Protein AF-A0A656JJZ1-F1 (afdb_monomer)

Solvent-accessible surface area (backbone atoms only — not comparable to full-atom values): 5121 Å² total; per-residue (Å²): 56,47,70,34,39,55,46,12,55,51,30,43,78,70,67,41,50,75,59,12,56,52,28,34,56,52,17,74,72,40,74,71,70,102,65,92,78,89,72,83,74,48,64,68,28,36,52,34,46,42,50,50,53,30,60,78,70,75,42,69,70,91,52,44,63,65,47,51,52,54,48,51,52,53,54,72,73,45,92,74,74,53,74,62,38,63,72,35,109

Structure (mmCIF, N/CA/C/O backbone):
data_AF-A0A656JJZ1-F1
#
_entry.id   AF-A0A656JJZ1-F1
#
loop_
_atom_site.group_PDB
_atom_site.id
_atom_site.type_symbol
_atom_site.label_atom_id
_atom_site.label_alt_id
_atom_site.label_comp_id
_atom_site.label_asym_id
_atom_site.label_entity_id
_atom_site.label_seq_id
_atom_site.pdbx_PDB_ins_code
_atom_site.Cartn_x
_atom_site.Cartn_y
_atom_site.Cartn_z
_atom_site.occupancy
_atom_site.B_iso_or_equiv
_atom_site.auth_seq_id
_atom_site.auth_comp_id
_atom_site.auth_asym_id
_atom_site.auth_atom_id
_atom_site.pdbx_PDB_model_num
ATOM 1 N N . ALA A 1 1 ? -3.275 3.661 -4.735 1.00 88.94 1 ALA A N 1
ATOM 2 C CA . ALA A 1 1 ? -3.482 2.510 -3.837 1.00 88.94 1 ALA A CA 1
ATOM 3 C C . ALA A 1 1 ? -2.819 2.763 -2.483 1.00 88.94 1 ALA A C 1
ATOM 5 O O . ALA A 1 1 ? -3.521 3.011 -1.509 1.00 88.94 1 ALA A O 1
ATOM 6 N N . LEU A 1 2 ? -1.481 2.827 -2.450 1.00 96.75 2 LEU A N 1
ATOM 7 C CA . LEU A 1 2 ? -0.667 2.922 -1.232 1.00 96.75 2 LEU A CA 1
ATOM 8 C C . LEU A 1 2 ? -1.066 4.045 -0.245 1.00 96.75 2 LEU A C 1
ATOM 10 O O . LEU A 1 2 ? -1.206 3.731 0.937 1.00 96.75 2 LEU A O 1
ATOM 14 N N . PRO A 1 3 ? -1.345 5.300 -0.667 1.00 97.12 3 PRO A N 1
ATOM 15 C CA . PRO A 1 3 ? -1.692 6.363 0.284 1.00 97.12 3 PRO A CA 1
ATOM 16 C C . PRO A 1 3 ? -2.948 6.080 1.120 1.00 97.12 3 PRO A C 1
ATOM 18 O O . PRO A 1 3 ? -3.034 6.499 2.269 1.00 97.12 3 PRO A O 1
ATOM 21 N N . LEU A 1 4 ? -3.920 5.342 0.571 1.00 97.94 4 LEU A N 1
ATOM 22 C CA . LEU A 1 4 ? -5.133 4.968 1.303 1.00 97.94 4 LEU A CA 1
ATOM 23 C C . LEU A 1 4 ? -4.857 3.890 2.355 1.00 97.94 4 LEU A C 1
ATOM 25 O O . LEU A 1 4 ? -5.435 3.939 3.434 1.00 97.94 4 LEU A O 1
ATOM 29 N N . VAL A 1 5 ? -3.943 2.958 2.075 1.00 98.25 5 VAL A N 1
ATOM 30 C CA . VAL A 1 5 ? -3.514 1.945 3.052 1.00 98.25 5 VAL A CA 1
ATOM 31 C C . VAL A 1 5 ? -2.708 2.598 4.179 1.00 98.25 5 VAL A C 1
ATOM 33 O O . VAL A 1 5 ? -2.960 2.324 5.348 1.00 98.25 5 VAL A O 1
ATOM 36 N N . GLN A 1 6 ? -1.811 3.534 3.853 1.00 98.56 6 GLN A N 1
ATOM 37 C CA . GLN A 1 6 ? -1.097 4.341 4.853 1.00 98.56 6 GLN A CA 1
ATOM 38 C C . GLN A 1 6 ? -2.067 5.135 5.737 1.00 98.56 6 GLN A C 1
ATOM 40 O O . GLN A 1 6 ? -1.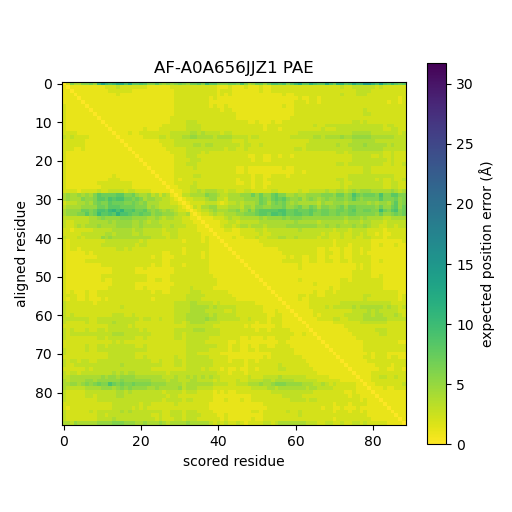928 5.149 6.961 1.00 98.56 6 GLN A O 1
ATOM 45 N N . LEU A 1 7 ? -3.081 5.760 5.128 1.00 98.69 7 LEU A N 1
ATOM 46 C CA . LEU A 1 7 ? -4.127 6.474 5.855 1.00 98.69 7 LEU A CA 1
ATOM 47 C C . LEU A 1 7 ? -4.943 5.536 6.752 1.00 98.69 7 LEU A C 1
ATOM 49 O O . LEU A 1 7 ? -5.249 5.909 7.880 1.00 98.69 7 LEU A O 1
ATOM 53 N N . ALA A 1 8 ? -5.271 4.330 6.286 1.00 98.50 8 ALA A N 1
ATOM 54 C CA . ALA A 1 8 ? -5.983 3.340 7.087 1.00 98.50 8 ALA A CA 1
ATOM 55 C C . ALA A 1 8 ? -5.208 2.977 8.359 1.00 98.50 8 ALA A C 1
ATOM 57 O O . ALA A 1 8 ? -5.755 3.071 9.457 1.00 98.50 8 ALA A O 1
ATOM 58 N N . VAL A 1 9 ? -3.915 2.665 8.217 1.00 98.62 9 VAL A N 1
ATOM 59 C CA . VAL A 1 9 ? -3.022 2.374 9.349 1.00 98.62 9 VAL A CA 1
ATOM 60 C C . VAL A 1 9 ? -2.955 3.560 10.316 1.00 98.62 9 VAL A C 1
ATOM 62 O O . VAL A 1 9 ? -3.032 3.377 11.531 1.00 98.62 9 VAL A O 1
ATOM 65 N N . ALA A 1 10 ? -2.844 4.786 9.797 1.00 98.75 10 ALA A N 1
ATOM 66 C CA . ALA A 1 10 ? -2.826 5.986 10.628 1.00 98.75 10 ALA A CA 1
ATOM 67 C C . ALA A 1 10 ? -4.141 6.169 11.405 1.00 98.75 10 ALA A C 1
ATOM 69 O O . ALA A 1 10 ? -4.109 6.398 12.612 1.00 98.75 10 ALA A O 1
ATOM 70 N N . LEU A 1 11 ? -5.293 6.035 10.742 1.00 98.69 11 LEU A N 1
ATOM 71 C CA . LEU A 1 11 ? -6.612 6.158 11.371 1.00 98.69 11 LEU A CA 1
ATOM 72 C C . LEU A 1 11 ? -6.829 5.100 12.457 1.00 98.69 11 LEU A C 1
ATOM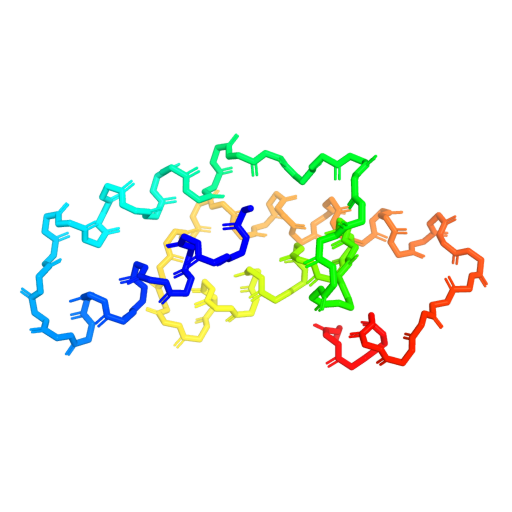 74 O O . LEU A 1 11 ? -7.311 5.437 13.538 1.00 98.69 11 LEU A O 1
ATOM 78 N N . GLU A 1 12 ? -6.420 3.854 12.209 1.00 97.88 12 GLU A N 1
ATOM 79 C CA . GLU A 1 12 ? -6.529 2.776 13.195 1.00 97.88 12 GLU A CA 1
ATOM 80 C C . GLU A 1 12 ? -5.667 3.058 14.430 1.00 97.88 12 GLU A C 1
ATOM 82 O O . GLU A 1 12 ? -6.168 2.987 15.553 1.00 97.88 12 GLU A O 1
ATOM 87 N N . LYS A 1 13 ? -4.413 3.495 14.239 1.00 97.94 13 LYS A N 1
ATOM 88 C CA . LYS A 1 13 ? -3.525 3.904 15.345 1.00 97.94 13 LYS A CA 1
ATOM 89 C C . LYS A 1 13 ? -4.068 5.100 16.138 1.00 97.94 13 LYS A C 1
ATOM 91 O O . LYS A 1 13 ? -3.760 5.230 17.319 1.00 97.94 13 LYS A O 1
ATOM 96 N N . MET A 1 14 ? -4.882 5.951 15.513 1.00 98.44 14 MET A N 1
ATOM 97 C CA . MET A 1 14 ? -5.539 7.094 16.159 1.00 98.44 14 MET A CA 1
ATOM 98 C C . MET A 1 14 ? -6.905 6.749 16.782 1.00 98.44 14 MET A C 1
ATOM 100 O O . MET A 1 14 ? -7.525 7.615 17.398 1.00 98.44 14 MET A O 1
ATOM 104 N N . GLY A 1 15 ? -7.376 5.505 16.643 1.00 98.06 15 GLY A N 1
ATOM 105 C CA . GLY A 1 15 ? -8.635 5.022 17.218 1.00 98.06 15 GLY A CA 1
ATOM 106 C C . GLY A 1 15 ? -9.880 5.212 16.342 1.00 98.06 15 GLY A C 1
ATOM 107 O O . GLY A 1 15 ? -10.982 4.890 16.785 1.00 98.06 15 GLY A O 1
ATOM 108 N N . ASP A 1 16 ? -9.746 5.686 15.099 1.00 98.50 16 ASP A N 1
ATOM 109 C CA . ASP A 1 16 ? -10.866 5.850 14.158 1.00 98.50 16 ASP A CA 1
ATOM 110 C C . 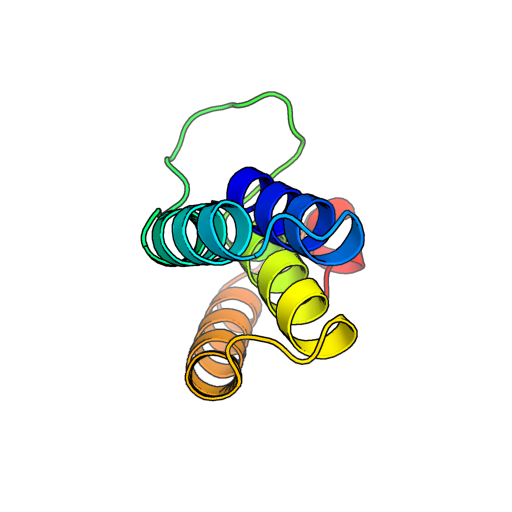ASP A 1 16 ? -11.043 4.595 13.286 1.00 98.50 16 ASP A C 1
ATOM 112 O O . ASP A 1 16 ? -10.783 4.587 12.078 1.00 98.50 16 ASP A O 1
ATOM 116 N N . LYS A 1 17 ? -11.472 3.498 13.923 1.00 97.62 17 LYS A N 1
ATOM 117 C CA . LYS A 1 17 ? -11.619 2.196 13.257 1.00 97.62 17 LYS A CA 1
ATOM 118 C C . LYS A 1 17 ? -12.587 2.202 12.060 1.00 97.62 17 LYS A C 1
ATOM 120 O O . LYS A 1 17 ? -12.209 1.676 11.016 1.00 97.62 17 LYS A O 1
ATOM 125 N N . PRO A 1 18 ? -13.785 2.820 12.127 1.00 98.44 18 PRO A N 1
ATOM 126 C CA . PRO A 1 18 ? -14.708 2.809 10.992 1.00 98.44 18 PRO A CA 1
ATOM 127 C C . PRO A 1 18 ? -14.122 3.452 9.730 1.00 98.44 18 PRO A C 1
ATOM 129 O O . PRO A 1 18 ? -14.324 2.948 8.624 1.00 98.44 18 PRO A O 1
ATOM 132 N N . ARG A 1 19 ? -13.376 4.557 9.872 1.00 98.56 19 ARG A N 1
ATOM 133 C CA . ARG A 1 19 ? -12.720 5.188 8.720 1.00 98.56 19 ARG A CA 1
ATOM 134 C C . ARG A 1 19 ? -11.478 4.428 8.274 1.00 98.56 19 ARG A C 1
ATOM 136 O O . ARG A 1 19 ? -11.211 4.404 7.073 1.00 98.56 19 ARG A O 1
ATOM 143 N N . ALA A 1 20 ? -10.754 3.803 9.201 1.00 98.56 20 ALA A N 1
ATOM 144 C CA . ALA A 1 20 ? -9.632 2.935 8.866 1.00 98.56 20 ALA A CA 1
ATOM 145 C C . ALA A 1 20 ? -10.074 1.772 7.967 1.00 98.56 20 ALA A C 1
ATOM 147 O O . ALA A 1 20 ? -9.510 1.589 6.890 1.00 98.56 20 ALA A O 1
ATOM 148 N N . ASP A 1 21 ? -11.141 1.061 8.345 1.00 98.19 21 ASP A N 1
ATOM 149 C CA . ASP A 1 21 ? -11.660 -0.079 7.580 1.00 98.19 21 ASP A CA 1
ATOM 150 C C . ASP A 1 21 ? -12.139 0.354 6.173 1.00 98.19 21 ASP A C 1
ATOM 152 O O . ASP A 1 21 ? -11.887 -0.332 5.174 1.00 98.19 21 ASP A O 1
ATOM 156 N N . LEU A 1 22 ? -12.767 1.536 6.063 1.00 98.25 22 LEU A N 1
ATOM 157 C CA . LEU A 1 22 ? -13.172 2.120 4.778 1.00 98.25 22 LEU A CA 1
ATOM 158 C C . LEU A 1 22 ? -11.962 2.463 3.894 1.00 98.25 22 LEU A C 1
ATOM 160 O O . LEU A 1 22 ? -11.940 2.116 2.709 1.00 98.25 22 LEU A O 1
ATOM 164 N N . ALA A 1 23 ? -10.957 3.136 4.461 1.00 98.38 23 ALA A N 1
ATOM 165 C CA . ALA A 1 23 ? -9.740 3.511 3.750 1.00 98.38 23 ALA A CA 1
ATOM 166 C C . ALA A 1 23 ? -8.947 2.275 3.304 1.00 98.38 23 ALA A C 1
ATOM 168 O O . ALA A 1 23 ? -8.461 2.244 2.173 1.00 98.38 23 ALA A O 1
ATOM 169 N N . LEU A 1 24 ? -8.882 1.237 4.145 1.00 98.12 24 LEU A N 1
ATOM 170 C CA . LEU A 1 24 ? -8.223 -0.025 3.825 1.00 98.12 24 LEU A CA 1
ATOM 171 C C . LEU A 1 24 ? -8.919 -0.707 2.649 1.00 98.12 24 LEU A C 1
ATOM 173 O O . LEU A 1 24 ? -8.277 -1.015 1.648 1.00 98.12 24 LEU A O 1
ATOM 177 N N . THR A 1 25 ? -10.241 -0.869 2.728 1.00 97.81 25 THR A N 1
ATOM 178 C CA . THR A 1 25 ? -11.037 -1.491 1.659 1.00 97.81 25 THR A CA 1
ATOM 179 C C . THR A 1 25 ? -10.842 -0.762 0.329 1.00 97.81 25 THR A C 1
ATOM 18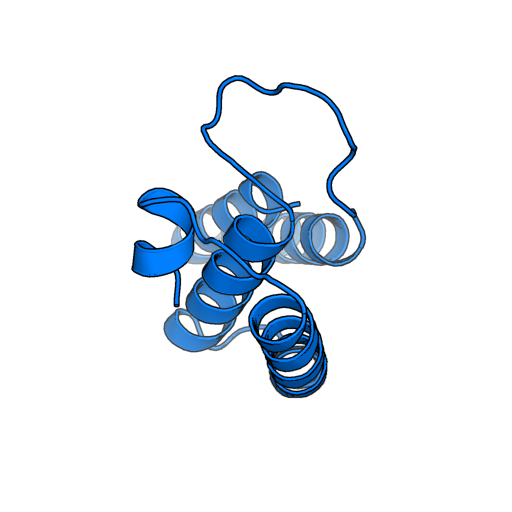1 O O . THR A 1 25 ? -10.566 -1.390 -0.695 1.00 97.81 25 THR A O 1
ATOM 184 N N . ALA A 1 26 ? -10.911 0.573 0.341 1.00 97.31 26 ALA A N 1
ATOM 185 C CA . ALA A 1 26 ? -10.669 1.382 -0.848 1.00 97.31 26 ALA A CA 1
ATOM 186 C C . ALA A 1 26 ? -9.217 1.257 -1.350 1.00 97.31 26 ALA A C 1
ATOM 188 O O . ALA A 1 26 ? -8.985 1.100 -2.547 1.00 97.31 26 ALA A O 1
ATOM 189 N N . GLY A 1 27 ? -8.235 1.289 -0.447 1.00 96.69 27 GLY A N 1
ATOM 190 C CA . GLY A 1 27 ? -6.815 1.187 -0.779 1.00 96.69 27 GLY A CA 1
ATOM 191 C C . GLY A 1 27 ? -6.440 -0.142 -1.428 1.00 96.69 27 GLY A C 1
ATOM 192 O O . GLY A 1 27 ? -5.641 -0.146 -2.365 1.00 96.69 27 GLY A O 1
ATOM 193 N N . LEU A 1 28 ? -7.058 -1.241 -0.985 1.00 96.12 28 LEU A N 1
ATOM 194 C CA . LEU A 1 28 ? -6.829 -2.579 -1.530 1.00 96.12 28 LEU A CA 1
ATOM 195 C C . LEU A 1 28 ? -7.541 -2.821 -2.869 1.00 96.12 28 LEU A C 1
ATOM 197 O O . LEU A 1 28 ? -7.051 -3.632 -3.654 1.00 96.12 28 LEU A O 1
ATOM 201 N N . ALA A 1 29 ? -8.650 -2.124 -3.137 1.00 94.81 29 ALA A N 1
ATOM 202 C CA . ALA A 1 29 ? -9.408 -2.236 -4.387 1.00 94.81 29 ALA A CA 1
ATOM 203 C C . ALA A 1 29 ? -8.848 -1.369 -5.532 1.00 94.81 29 ALA A C 1
ATOM 205 O O . ALA A 1 29 ? -9.108 -1.638 -6.705 1.00 94.81 29 ALA A O 1
ATOM 206 N N . VAL A 1 30 ? -8.098 -0.309 -5.216 1.00 89.88 30 VAL A N 1
ATOM 207 C CA . VAL A 1 30 ? -7.576 0.631 -6.217 1.00 89.88 30 VAL A CA 1
ATOM 208 C C . VAL A 1 30 ? -6.242 0.139 -6.776 1.00 89.88 30 VAL A C 1
ATOM 210 O O . VAL A 1 30 ? -5.263 0.037 -6.045 1.00 89.88 30 VAL A O 1
ATOM 213 N N . GLY A 1 31 ? -6.164 -0.062 -8.092 1.00 86.25 31 GLY A N 1
ATOM 214 C CA . GLY A 1 31 ? -4.896 -0.220 -8.811 1.00 86.25 31 GLY A CA 1
ATOM 215 C C . GLY A 1 31 ? -4.200 1.122 -9.071 1.00 86.25 31 GLY A C 1
ATOM 216 O O . GLY A 1 31 ? -4.850 2.166 -9.181 1.00 86.25 31 GLY A O 1
ATOM 217 N N . ARG A 1 32 ? -2.866 1.117 -9.176 1.00 90.19 32 ARG A N 1
ATOM 218 C CA . ARG A 1 32 ? -2.108 2.295 -9.623 1.00 90.19 32 ARG A CA 1
ATOM 219 C C . ARG A 1 32 ? -2.372 2.535 -11.115 1.00 90.19 32 ARG A C 1
ATOM 221 O O . ARG A 1 32 ? -2.359 1.598 -11.907 1.00 90.19 32 ARG A O 1
ATOM 228 N N . LYS A 1 33 ? -2.618 3.789 -11.500 1.00 89.06 33 LYS A N 1
ATOM 229 C CA . LYS A 1 33 ? -2.740 4.192 -12.910 1.00 89.06 33 LYS A CA 1
ATOM 230 C C . LYS A 1 33 ? -1.362 4.465 -13.509 1.00 89.06 33 LYS A C 1
ATOM 232 O O . LYS A 1 33 ? -0.442 4.841 -12.787 1.00 89.06 33 LYS A O 1
ATOM 237 N N . ASN A 1 34 ? -1.243 4.333 -14.828 1.00 86.00 34 ASN A N 1
ATOM 238 C CA . ASN A 1 34 ? -0.017 4.654 -15.559 1.00 86.00 34 ASN A CA 1
ATOM 239 C C . ASN A 1 34 ? 0.121 6.172 -15.788 1.00 86.00 34 ASN A C 1
ATOM 241 O O . ASN A 1 34 ? 0.078 6.656 -16.917 1.00 86.00 34 ASN A O 1
ATOM 245 N N . GLU A 1 35 ? 0.209 6.927 -14.695 1.00 91.69 35 GLU A N 1
ATOM 246 C CA . GLU A 1 35 ? 0.349 8.384 -14.679 1.00 91.69 35 GLU A CA 1
ATOM 247 C C . GLU A 1 35 ? 1.545 8.768 -13.797 1.00 91.69 35 GLU A C 1
ATOM 249 O O . GLU A 1 35 ? 1.838 8.106 -12.797 1.00 91.69 35 GLU A O 1
ATOM 254 N N . TRP A 1 36 ? 2.246 9.847 -14.155 1.00 91.44 36 TRP A N 1
ATOM 255 C CA . TRP A 1 36 ? 3.326 10.371 -13.321 1.00 91.44 36 TRP A CA 1
ATOM 256 C C . TRP A 1 36 ? 2.749 11.156 -12.140 1.00 91.44 36 TRP A C 1
ATOM 258 O O . TRP A 1 36 ? 2.216 12.249 -12.315 1.00 91.44 36 TRP A O 1
ATOM 268 N N . LEU A 1 37 ? 2.883 10.604 -10.933 1.00 94.25 37 LEU A N 1
ATOM 269 C CA . LEU A 1 37 ? 2.339 11.182 -9.697 1.00 94.25 37 LEU A CA 1
ATOM 270 C C . LEU A 1 37 ? 3.378 11.947 -8.859 1.00 94.25 37 LEU A C 1
ATOM 272 O O . LEU A 1 37 ? 3.059 12.390 -7.760 1.00 94.25 37 LEU A O 1
ATOM 276 N N . ALA A 1 38 ? 4.618 12.087 -9.349 1.00 95.06 38 ALA A N 1
ATOM 277 C CA . ALA A 1 38 ? 5.747 12.705 -8.635 1.00 95.06 38 ALA A CA 1
ATOM 278 C C . ALA A 1 38 ? 6.058 12.098 -7.248 1.00 95.06 38 ALA A C 1
ATOM 280 O O . ALA A 1 38 ? 6.755 12.702 -6.436 1.00 95.06 38 ALA A O 1
ATOM 281 N N . ASP A 1 39 ? 5.580 10.884 -6.986 1.00 95.56 39 ASP A N 1
ATOM 282 C CA . ASP A 1 39 ? 5.757 10.164 -5.726 1.00 95.56 39 ASP A CA 1
ATOM 283 C C . ASP A 1 39 ? 6.900 9.143 -5.788 1.00 95.56 39 ASP A C 1
ATOM 285 O O . ASP A 1 39 ? 7.065 8.379 -4.843 1.00 95.56 39 ASP A O 1
ATOM 289 N N . TYR A 1 40 ? 7.657 9.094 -6.895 1.00 95.81 40 TYR A N 1
ATOM 290 C CA . TYR A 1 40 ? 8.689 8.084 -7.178 1.00 95.81 40 TYR A CA 1
ATOM 291 C C . TYR A 1 40 ? 8.160 6.641 -7.098 1.00 95.81 40 TYR A C 1
ATOM 293 O O . TYR A 1 40 ? 8.874 5.728 -6.679 1.00 95.81 40 TYR A O 1
ATOM 301 N N . GLY A 1 41 ? 6.880 6.447 -7.431 1.00 95.25 41 GLY A N 1
ATOM 302 C CA . GLY A 1 41 ? 6.198 5.167 -7.304 1.00 95.25 41 GLY A CA 1
ATOM 303 C C . GLY A 1 41 ? 5.993 4.405 -8.595 1.00 95.25 41 GLY A C 1
ATOM 304 O O . GLY A 1 41 ? 5.873 4.976 -9.680 1.00 95.25 41 GLY A O 1
ATOM 305 N N . SER A 1 42 ? 5.849 3.099 -8.425 1.00 95.38 42 SER A N 1
ATOM 306 C CA . SER A 1 42 ? 5.441 2.131 -9.437 1.00 95.38 42 SER A CA 1
ATOM 307 C C . SER A 1 42 ? 4.427 1.159 -8.832 1.00 95.38 42 SER A C 1
ATOM 309 O O . SER A 1 42 ? 4.182 1.185 -7.623 1.00 95.38 42 SER A O 1
ATOM 311 N N . SER A 1 43 ? 3.803 0.328 -9.670 1.00 94.69 43 SER A N 1
ATOM 312 C CA . SER A 1 43 ? 2.902 -0.728 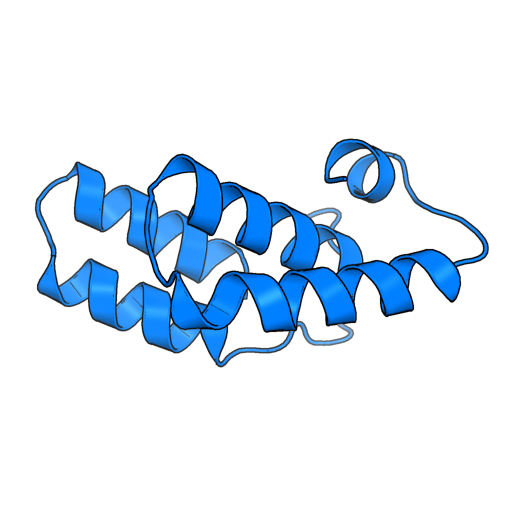-9.193 1.00 94.69 43 SER A CA 1
ATOM 313 C C . SER A 1 43 ? 3.640 -1.691 -8.263 1.00 94.69 43 SER A C 1
ATOM 315 O O . SER A 1 43 ? 3.195 -1.854 -7.129 1.00 94.69 43 SER A O 1
ATOM 317 N N . LEU A 1 44 ? 4.806 -2.194 -8.681 1.00 96.00 44 LEU A N 1
ATOM 318 C CA . LEU A 1 44 ? 5.685 -3.049 -7.880 1.00 96.00 44 LEU A CA 1
ATOM 319 C C . LEU A 1 44 ? 6.001 -2.436 -6.510 1.00 96.00 44 LEU A C 1
ATOM 321 O O . LEU A 1 44 ? 5.725 -3.056 -5.482 1.00 96.00 44 LEU A O 1
ATOM 325 N N . ARG A 1 45 ? 6.501 -1.190 -6.475 1.00 97.25 45 ARG A N 1
ATOM 326 C CA . ARG A 1 45 ? 6.816 -0.504 -5.210 1.00 97.25 45 ARG A CA 1
ATOM 327 C C . ARG A 1 45 ? 5.586 -0.386 -4.312 1.00 97.25 45 ARG A C 1
ATOM 329 O O . ARG A 1 45 ? 5.662 -0.629 -3.110 1.00 97.25 45 ARG A O 1
ATOM 336 N N . ASP A 1 46 ? 4.454 0.029 -4.880 1.00 97.06 46 ASP A N 1
ATOM 337 C CA . ASP A 1 46 ? 3.223 0.216 -4.112 1.00 97.06 46 ASP A CA 1
ATOM 338 C C . ASP A 1 46 ? 2.715 -1.112 -3.541 1.00 97.06 46 ASP A C 1
ATOM 340 O O . ASP A 1 46 ? 2.283 -1.129 -2.392 1.00 97.06 46 ASP A O 1
ATOM 344 N N . GLN A 1 47 ? 2.786 -2.217 -4.292 1.00 96.88 47 GLN A N 1
ATOM 345 C CA . GLN A 1 47 ? 2.386 -3.540 -3.798 1.00 96.88 47 GLN A CA 1
ATOM 346 C C . GLN A 1 47 ? 3.298 -4.033 -2.674 1.00 96.88 47 GLN A C 1
ATOM 348 O O . GLN A 1 47 ? 2.788 -4.507 -1.659 1.00 96.88 47 GLN A O 1
ATOM 353 N N . ALA A 1 48 ? 4.614 -3.864 -2.818 1.00 98.06 48 ALA A N 1
ATOM 354 C CA . ALA A 1 48 ? 5.583 -4.256 -1.800 1.00 98.06 48 ALA A CA 1
ATOM 355 C C . ALA A 1 48 ? 5.373 -3.488 -0.484 1.00 98.06 48 ALA A C 1
ATOM 357 O O . ALA A 1 48 ? 5.216 -4.091 0.579 1.00 98.06 48 ALA A O 1
ATOM 358 N N . LEU A 1 49 ? 5.227 -2.160 -0.559 1.00 98.38 49 LEU A N 1
ATOM 359 C CA . LEU A 1 49 ? 4.953 -1.334 0.621 1.00 98.38 49 LEU A CA 1
ATOM 360 C C . LEU A 1 49 ? 3.570 -1.600 1.228 1.00 98.38 49 LEU A C 1
ATOM 362 O O . LEU A 1 49 ? 3.425 -1.555 2.449 1.00 98.38 49 LEU A O 1
ATOM 366 N N . ILE A 1 50 ? 2.549 -1.879 0.410 1.00 98.12 50 ILE A N 1
ATOM 367 C CA . ILE A 1 50 ? 1.238 -2.295 0.924 1.00 98.12 50 ILE A CA 1
ATOM 368 C C . ILE A 1 50 ? 1.387 -3.602 1.699 1.00 98.12 50 ILE A C 1
ATOM 370 O O . ILE A 1 50 ? 0.935 -3.658 2.837 1.00 98.12 50 ILE A O 1
ATOM 374 N N . LEU A 1 51 ? 2.030 -4.624 1.127 1.00 98.25 51 LEU A N 1
ATOM 375 C CA . LEU A 1 51 ? 2.222 -5.912 1.793 1.00 98.25 51 LEU A CA 1
ATOM 376 C C . LEU A 1 51 ? 2.950 -5.747 3.136 1.00 98.25 51 LEU A C 1
ATOM 378 O O . LEU A 1 51 ? 2.460 -6.244 4.148 1.00 98.25 51 LEU A O 1
ATOM 382 N N . ALA A 1 52 ? 4.037 -4.969 3.166 1.00 98.44 52 ALA A N 1
ATOM 383 C CA . ALA A 1 52 ? 4.769 -4.664 4.394 1.00 98.44 52 ALA A CA 1
ATOM 384 C C . ALA A 1 52 ? 3.880 -3.993 5.460 1.00 98.44 52 ALA A C 1
ATOM 386 O O . ALA A 1 52 ? 3.887 -4.407 6.618 1.00 98.44 52 ALA A O 1
ATOM 387 N N . LEU A 1 53 ? 3.055 -3.010 5.072 1.00 98.50 53 LEU A N 1
ATOM 388 C CA . LEU A 1 53 ? 2.115 -2.352 5.988 1.00 98.50 53 LEU A CA 1
ATOM 389 C C . LEU A 1 53 ? 1.056 -3.314 6.539 1.00 98.50 53 LEU A C 1
ATOM 391 O O . LEU A 1 53 ? 0.683 -3.193 7.709 1.00 98.50 53 LEU A O 1
ATOM 395 N N . LEU A 1 54 ? 0.559 -4.244 5.714 1.00 98.19 54 LEU A N 1
ATOM 396 C CA . LEU A 1 54 ? -0.417 -5.245 6.151 1.00 98.19 54 LEU A CA 1
ATOM 397 C C . LEU A 1 54 ? 0.190 -6.213 7.174 1.00 98.19 54 LEU A C 1
ATOM 399 O O . LEU A 1 54 ? -0.467 -6.522 8.170 1.00 98.19 54 LEU A O 1
ATOM 403 N N . GLU A 1 55 ? 1.427 -6.662 6.939 1.00 98.12 55 GLU A N 1
ATOM 404 C CA . GLU A 1 55 ? 2.167 -7.540 7.852 1.00 98.12 55 GLU A CA 1
ATOM 405 C C . GLU A 1 55 ? 2.500 -6.842 9.175 1.00 98.12 55 GLU A C 1
ATOM 407 O O . GLU A 1 55 ? 2.143 -7.339 10.243 1.00 98.12 55 GLU A O 1
ATOM 412 N N . GLU A 1 56 ? 3.116 -5.656 9.123 1.00 98.31 56 GLU A N 1
ATOM 413 C CA . GLU A 1 56 ? 3.589 -4.933 10.312 1.00 98.31 56 GLU A CA 1
ATOM 414 C C . GLU A 1 56 ? 2.449 -4.545 11.269 1.00 98.31 56 GLU A C 1
ATOM 416 O O . GLU A 1 56 ? 2.637 -4.504 12.485 1.00 98.31 56 GLU A O 1
ATOM 421 N N . ASN A 1 57 ? 1.255 -4.264 10.735 1.00 97.94 57 ASN A N 1
ATOM 422 C CA . ASN A 1 57 ? 0.100 -3.825 11.528 1.00 97.94 57 ASN A CA 1
ATOM 423 C C . ASN A 1 57 ? -0.914 -4.945 11.799 1.00 97.94 57 ASN A C 1
ATOM 425 O O . ASN A 1 57 ? -1.975 -4.695 12.361 1.00 97.94 57 ASN A O 1
ATOM 429 N N . ASP A 1 58 ? -0.594 -6.174 11.410 1.00 97.19 58 ASP A N 1
ATOM 430 C CA . ASP A 1 58 ? -1.433 -7.355 11.565 1.00 97.19 58 ASP A CA 1
ATOM 431 C C . ASP A 1 58 ? -2.867 -7.261 10.979 1.00 97.19 58 ASP A C 1
ATOM 433 O O . ASP A 1 58 ? -3.813 -7.875 11.478 1.00 97.19 58 ASP A O 1
ATOM 437 N N . ILE A 1 59 ? -3.027 -6.567 9.846 1.00 96.56 59 ILE A N 1
ATOM 438 C CA . ILE A 1 59 ? -4.317 -6.360 9.158 1.00 96.56 59 ILE A CA 1
ATOM 439 C C . ILE A 1 59 ? -4.437 -7.152 7.842 1.00 96.56 59 ILE A C 1
ATOM 441 O O . ILE A 1 59 ? -3.435 -7.562 7.261 1.00 96.56 59 ILE A O 1
ATOM 445 N N . ALA A 1 60 ? -5.673 -7.396 7.384 1.00 96.19 60 ALA A N 1
ATOM 446 C CA . ALA A 1 60 ? -6.013 -8.053 6.106 1.00 96.19 60 ALA A CA 1
ATOM 447 C C . ALA A 1 60 ? -5.229 -9.350 5.792 1.00 96.19 60 ALA A C 1
ATOM 449 O O . ALA A 1 60 ? -4.732 -9.533 4.679 1.00 96.19 60 ALA A O 1
ATOM 450 N N . LYS A 1 61 ? -5.106 -10.250 6.779 1.00 96.88 61 LYS A N 1
ATOM 451 C CA . LYS A 1 61 ? -4.363 -11.527 6.681 1.00 96.88 61 LYS A CA 1
ATOM 452 C C . LYS A 1 61 ? -4.737 -12.357 5.455 1.00 96.88 61 LYS A C 1
ATOM 454 O O . LYS A 1 61 ? -3.868 -12.898 4.787 1.00 96.88 61 LYS A O 1
ATOM 459 N N . ASP A 1 62 ? -6.025 -12.403 5.134 1.00 96.56 62 ASP A N 1
ATOM 460 C CA . ASP A 1 62 ? -6.590 -13.148 4.008 1.00 96.56 62 ASP A CA 1
ATOM 461 C C . ASP A 1 62 ? -6.156 -12.621 2.630 1.00 96.56 62 ASP A C 1
ATOM 463 O O . ASP A 1 62 ? -6.402 -13.278 1.621 1.00 96.56 62 ASP A O 1
ATOM 467 N N . LYS A 1 63 ? -5.527 -11.440 2.570 1.00 95.50 63 LYS A N 1
ATOM 468 C CA . LYS A 1 63 ? -5.048 -10.806 1.332 1.00 95.50 63 LYS A CA 1
ATOM 469 C C . LYS A 1 63 ? -3.534 -10.842 1.162 1.00 95.50 63 LYS A C 1
ATOM 471 O O . LYS A 1 63 ? -3.058 -10.452 0.097 1.00 95.50 63 LYS A O 1
ATOM 476 N N . ARG A 1 64 ? -2.774 -11.245 2.185 1.00 97.19 64 ARG A N 1
ATOM 477 C CA . ARG A 1 64 ? -1.306 -11.143 2.165 1.00 97.19 64 ARG A CA 1
ATOM 478 C C . ARG A 1 64 ? -0.681 -12.159 1.216 1.00 97.19 64 ARG A C 1
ATOM 480 O O . ARG A 1 64 ? 0.101 -11.756 0.364 1.00 97.19 64 ARG A O 1
ATOM 487 N N . ASP A 1 65 ? -1.114 -13.417 1.272 1.00 97.69 65 ASP A N 1
ATOM 488 C CA . ASP A 1 65 ? -0.584 -14.485 0.413 1.00 97.69 65 ASP A CA 1
ATOM 489 C C . ASP A 1 65 ? -0.797 -14.192 -1.078 1.00 97.69 65 ASP A C 1
ATOM 491 O O . ASP A 1 65 ? 0.143 -14.247 -1.867 1.00 97.69 65 ASP A O 1
ATOM 495 N N . GLU A 1 66 ? -2.019 -13.811 -1.470 1.00 95.75 66 GLU A N 1
ATOM 496 C CA . GLU A 1 66 ? -2.341 -13.441 -2.858 1.00 95.75 66 GLU A CA 1
ATOM 497 C C . GLU A 1 66 ? -1.426 -12.314 -3.364 1.00 95.75 66 GLU A C 1
ATOM 499 O O . GLU A 1 66 ? -0.892 -12.381 -4.472 1.00 95.75 66 GLU A O 1
ATOM 504 N N . ARG A 1 67 ? -1.203 -11.292 -2.531 1.00 95.62 67 ARG A N 1
ATOM 505 C CA . ARG A 1 67 ? -0.338 -10.154 -2.865 1.00 95.62 67 ARG A CA 1
ATOM 506 C C . ARG A 1 67 ? 1.132 -10.532 -2.915 1.00 95.62 67 ARG A C 1
ATOM 508 O O . ARG A 1 67 ? 1.831 -10.036 -3.791 1.00 95.62 67 ARG A O 1
ATOM 515 N N . LEU A 1 68 ? 1.592 -11.395 -2.012 1.00 98.06 68 LEU A N 1
ATOM 516 C CA . LEU A 1 68 ? 2.963 -11.894 -2.004 1.00 98.06 68 LEU A CA 1
ATOM 517 C C . LEU A 1 68 ? 3.277 -12.634 -3.305 1.00 98.06 68 LEU A C 1
ATOM 519 O O . LEU A 1 68 ? 4.300 -12.357 -3.927 1.00 98.06 68 LEU A O 1
ATOM 523 N N . PHE A 1 69 ? 2.387 -13.527 -3.747 1.00 98.19 69 PHE A N 1
ATOM 524 C CA . PHE A 1 69 ? 2.578 -14.242 -5.010 1.00 98.19 69 PHE A CA 1
ATOM 525 C C . PHE A 1 69 ? 2.542 -13.298 -6.215 1.00 98.19 69 PHE A C 1
ATOM 527 O O . PHE A 1 69 ? 3.443 -13.351 -7.049 1.00 98.19 69 PHE A O 1
ATOM 534 N N . ALA A 1 70 ? 1.575 -12.377 -6.271 1.00 95.88 70 ALA A N 1
ATOM 535 C CA . ALA A 1 70 ? 1.504 -11.393 -7.352 1.00 95.88 70 ALA A CA 1
ATOM 536 C C . ALA A 1 70 ? 2.754 -10.491 -7.412 1.00 95.88 70 ALA A C 1
ATOM 538 O O . ALA A 1 70 ? 3.262 -10.205 -8.495 1.00 95.88 70 ALA A O 1
ATOM 539 N N . LEU A 1 71 ? 3.275 -10.073 -6.253 1.00 97.38 71 LEU A N 1
ATOM 540 C CA . LEU A 1 71 ? 4.507 -9.293 -6.162 1.00 97.38 71 LEU A CA 1
ATOM 541 C C . LEU A 1 71 ? 5.721 -10.104 -6.626 1.00 97.38 71 LEU A C 1
ATOM 543 O O . LEU A 1 71 ? 6.554 -9.579 -7.361 1.00 97.38 71 LEU A O 1
ATOM 547 N N . ALA A 1 72 ? 5.821 -11.375 -6.228 1.00 98.25 72 ALA A N 1
ATOM 548 C CA . ALA A 1 72 ? 6.905 -12.255 -6.656 1.00 98.25 72 ALA A CA 1
ATOM 549 C C . ALA A 1 72 ? 6.935 -12.416 -8.186 1.00 98.25 72 ALA A C 1
ATOM 551 O O . ALA A 1 72 ? 8.009 -12.330 -8.787 1.00 9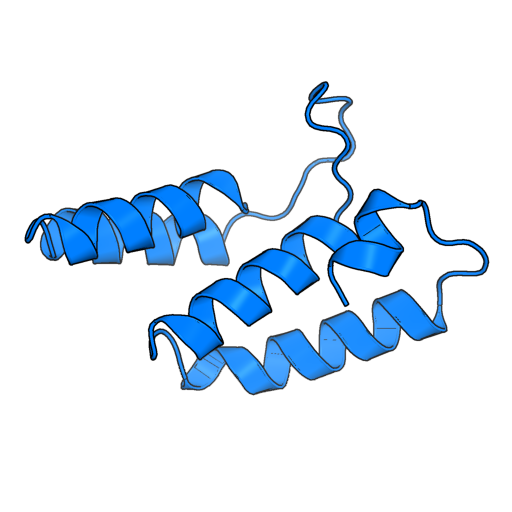8.25 72 ALA A O 1
ATOM 552 N N . ASP A 1 73 ? 5.768 -12.568 -8.817 1.00 97.75 73 ASP A N 1
ATOM 553 C CA . ASP A 1 73 ? 5.645 -12.627 -10.275 1.00 97.75 73 ASP A CA 1
ATOM 554 C C . ASP A 1 73 ? 6.073 -11.305 -10.941 1.00 97.75 73 ASP A C 1
ATOM 556 O O . ASP A 1 73 ? 6.811 -11.317 -11.931 1.00 97.75 73 ASP A O 1
ATOM 560 N N . GLU A 1 74 ? 5.669 -10.152 -10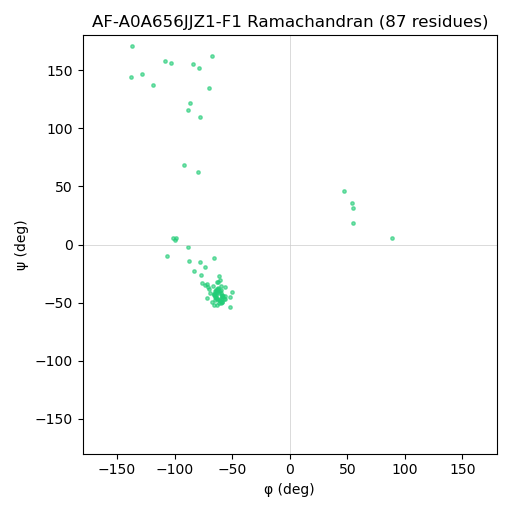.389 1.00 96.19 74 GLU A N 1
ATOM 561 C CA . GLU A 1 74 ? 6.042 -8.828 -10.918 1.00 96.19 74 GLU A CA 1
ATOM 562 C C . GLU A 1 74 ? 7.556 -8.571 -10.8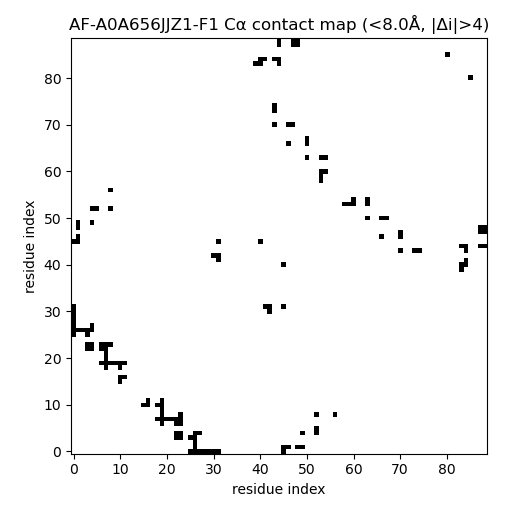04 1.00 96.19 74 GLU A C 1
ATOM 564 O O . GLU A 1 74 ? 8.181 -8.065 -11.743 1.00 96.19 74 GLU A O 1
ATOM 569 N N . VAL A 1 75 ? 8.172 -8.984 -9.692 1.00 97.88 75 VAL A N 1
ATOM 570 C CA . VAL A 1 75 ? 9.628 -8.925 -9.495 1.00 97.88 75 VAL A CA 1
ATOM 571 C C . VAL A 1 75 ? 10.347 -9.837 -10.489 1.00 97.88 75 VAL A C 1
ATOM 573 O O . VAL A 1 75 ? 11.297 -9.398 -11.135 1.00 97.88 75 VAL A O 1
ATOM 576 N N . ALA A 1 76 ? 9.884 -11.077 -10.668 1.00 97.69 76 ALA A N 1
ATOM 577 C CA . ALA A 1 76 ? 10.491 -12.027 -11.601 1.00 97.69 76 ALA A CA 1
ATOM 578 C C . ALA A 1 76 ? 10.403 -11.562 -13.067 1.00 97.69 76 ALA A C 1
ATOM 580 O O . ALA A 1 76 ? 11.308 -11.829 -13.861 1.00 97.69 76 ALA A O 1
ATOM 581 N N . ALA A 1 77 ? 9.337 -10.842 -13.427 1.00 96.88 77 ALA A N 1
ATOM 582 C CA . ALA A 1 77 ? 9.162 -10.257 -14.755 1.00 96.88 77 ALA A CA 1
ATOM 583 C C . ALA A 1 77 ? 9.990 -8.973 -14.978 1.00 96.88 77 ALA A C 1
ATOM 585 O O . ALA A 1 77 ? 10.156 -8.530 -16.121 1.00 96.88 77 ALA A O 1
ATOM 586 N N . SER A 1 78 ? 10.519 -8.365 -13.913 1.00 96.06 78 SER A N 1
ATOM 587 C CA . SER A 1 78 ? 11.208 -7.075 -13.970 1.00 96.06 78 SER A CA 1
ATOM 588 C C . SER A 1 78 ? 12.702 -7.234 -14.251 1.00 96.06 78 SER A C 1
ATOM 590 O O . SER A 1 78 ? 13.466 -7.758 -13.447 1.00 96.06 78 SER A O 1
ATOM 592 N N . ARG A 1 79 ? 13.160 -6.719 -15.400 1.00 96.81 79 ARG A N 1
ATOM 593 C CA . ARG A 1 79 ? 14.586 -6.761 -15.779 1.00 96.81 79 ARG A CA 1
ATOM 594 C C . ARG A 1 79 ? 15.463 -5.814 -14.952 1.00 96.81 79 ARG A C 1
ATOM 596 O O . ARG A 1 79 ? 16.639 -6.098 -14.737 1.00 96.81 79 ARG A O 1
ATOM 603 N N . TYR A 1 80 ? 14.911 -4.671 -14.558 1.00 97.31 80 TYR A N 1
ATOM 604 C CA . TYR A 1 80 ? 15.586 -3.639 -13.777 1.00 97.31 80 TYR A CA 1
ATOM 605 C C . TYR A 1 80 ? 14.629 -3.126 -12.712 1.00 97.31 80 TYR A C 1
ATOM 607 O O . TYR A 1 80 ? 13.439 -2.988 -12.982 1.00 97.31 80 TYR A O 1
ATOM 615 N N . LEU A 1 81 ? 15.175 -2.803 -11.544 1.00 98.25 81 LEU A N 1
ATOM 616 C CA . LEU A 1 81 ? 14.452 -2.180 -10.444 1.00 98.25 81 LEU A CA 1
ATOM 617 C C . LEU A 1 81 ? 15.093 -0.827 -10.139 1.00 98.25 81 LEU A C 1
ATOM 619 O O . LEU A 1 81 ? 16.321 -0.692 -10.120 1.00 98.25 81 LEU A O 1
ATOM 623 N N . SER A 1 82 ? 14.263 0.181 -9.905 1.00 98.06 82 SER A N 1
ATOM 624 C CA . SER A 1 82 ? 14.699 1.452 -9.335 1.00 98.06 82 SER A CA 1
ATOM 625 C C . SER A 1 82 ? 15.142 1.274 -7.880 1.00 98.06 82 SER A C 1
ATOM 627 O O . SER A 1 82 ? 14.764 0.317 -7.208 1.00 98.06 82 SER A O 1
ATOM 629 N N . THR A 1 83 ? 15.893 2.238 -7.341 1.00 98.38 83 THR A N 1
ATOM 630 C CA . THR A 1 83 ? 16.290 2.220 -5.922 1.00 98.38 83 THR A CA 1
ATOM 631 C C . THR A 1 83 ? 15.084 2.144 -4.983 1.00 98.38 83 THR A C 1
ATOM 633 O O . THR A 1 83 ? 15.153 1.483 -3.955 1.00 98.38 83 THR A O 1
ATOM 636 N N . GLN A 1 84 ? 13.976 2.807 -5.327 1.00 98.12 84 GLN A N 1
ATOM 637 C CA . GLN A 1 84 ? 12.772 2.804 -4.491 1.00 98.12 84 GLN A CA 1
ATOM 638 C C . GLN A 1 84 ? 12.064 1.447 -4.508 1.00 98.12 84 GLN A C 1
ATOM 640 O O . GLN A 1 84 ? 11.568 1.018 -3.474 1.00 98.12 84 GLN A O 1
ATOM 645 N N . GLU A 1 85 ? 12.052 0.761 -5.652 1.00 98.19 85 GLU A N 1
ATOM 646 C CA . GLU A 1 85 ? 11.517 -0.600 -5.769 1.00 98.19 85 GLU A CA 1
ATOM 647 C C . GLU A 1 85 ? 12.384 -1.599 -5.006 1.00 98.19 85 GLU A C 1
ATOM 649 O O . GLU A 1 85 ? 11.866 -2.326 -4.164 1.00 98.19 85 GLU A O 1
ATOM 654 N N . SER A 1 86 ? 13.703 -1.573 -5.213 1.00 98.06 86 SER A N 1
ATOM 655 C CA . SER A 1 86 ? 14.633 -2.460 -4.502 1.00 98.06 86 SER A CA 1
ATOM 656 C C . SER A 1 86 ? 14.581 -2.285 -2.984 1.00 98.06 86 SER A C 1
ATOM 658 O O . SER A 1 86 ? 14.720 -3.262 -2.265 1.00 98.06 86 SER A O 1
ATOM 660 N N . ASN A 1 87 ? 14.371 -1.060 -2.490 1.00 98.38 87 ASN A N 1
ATOM 661 C CA . ASN A 1 87 ? 14.242 -0.792 -1.055 1.00 98.38 87 ASN A CA 1
ATOM 662 C C . ASN A 1 87 ? 12.904 -1.253 -0.459 1.00 98.38 87 ASN A C 1
ATOM 664 O O . ASN A 1 87 ? 12.787 -1.319 0.761 1.00 98.38 87 ASN A O 1
ATOM 668 N N . SER A 1 88 ? 11.880 -1.462 -1.290 1.00 97.69 88 SER A N 1
ATOM 669 C CA . SER A 1 88 ? 10.543 -1.847 -0.825 1.00 97.69 88 SER A CA 1
ATOM 670 C C . SER A 1 88 ? 10.346 -3.357 -0.671 1.00 97.69 88 SER A C 1
ATOM 672 O O . SER A 1 88 ? 9.356 -3.753 -0.061 1.00 97.69 88 SER A O 1
ATOM 674 N N . LEU A 1 89 ? 11.258 -4.163 -1.228 1.00 95.38 89 LEU A N 1
ATOM 675 C CA . LEU A 1 89 ? 11.288 -5.628 -1.154 1.00 95.38 89 LEU A CA 1
ATOM 676 C C . LEU A 1 89 ? 12.028 -6.107 0.100 1.00 95.38 89 LEU A C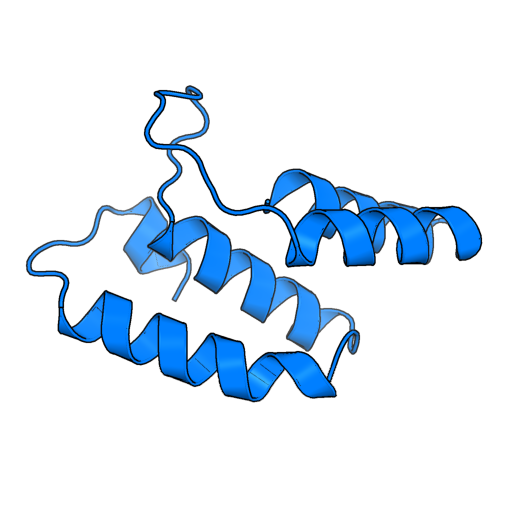 1
ATOM 678 O O . LEU A 1 89 ? 11.594 -7.137 0.658 1.00 95.38 89 LEU A O 1
#

pLDDT: mean 96.63, std 2.65, range [86.0, 98.75]

Radius of gyration: 13.16 Å; Cα contacts (8 Å, |Δi|>4): 79; chains: 1; bounding box: 31×27×33 Å

Sequence (89 aa):
ALPLVQLAVALEKMGDKPRADLALTAGLAVGRKNEWLADYGSSLRDQALILALLEENDIAKDKRDERLFALADEVAASRYLSTQESNSL

Foldseek 3Di:
DQVLQVVLLVCVVVVNNVSSVVSNVVLVPDQDDPDCPVPPDDRLLSLLQSLVSCVVSVHDPVCNVVSVVVSVVVVVPDPDDDPSNVVSD

Mean predicted aligned error: 2.32 Å

Nearest PDB structures (foldseek):
  4ziu-assembly1_A  TM=9.753E-01  e=1.107E-04  Escherichia coli K-12
  5a42-assembly1_A  TM=9.771E-01  e=1.303E-04  Escherichia coli K-12
  4u59-assembly1_A  TM=9.584E-01  e=1.234E-04  Salmonella enterica subsp. enterica serovar Typhimurium
  4ziq-assembly1_A-2  TM=9.724E-01  e=2.942E-04  Escherichia coli K-12
  5tqb-assembly1_B  TM=6.546E-01  e=6.398E+00  Thermochaetoides thermophila DSM 1495

Secondary structure (DSSP, 8-state):
-HHHHHHHHHHHHTT-HHHHHHHHHHHHHPPPPSS--SS---HHHHHHHHHHHHHHTT--GGGHHHHHHHHHHHHHH-S---HHHHHH-

Organism: NCBI:txid1194405